Protein AF-A0A7S0TYE8-F1 (afdb_monomer)

Foldseek 3Di:
DDDPPPPPPDDPVVVPCPLVVLVPDDDADEAEAPQPRAVLVVLVPDDVVRHSAYEYEAYAHDDPDERERQAAHEYEYDANAEDEAAYEYPHQDPDEHEHERYEYYYDDDDDPPDDQERYEFEAGEYEYELYEQEARSAESYEYEHHYYYHYYNYHQYYHPVPPHYHYYYDDD

pLDDT: mean 79.16, std 18.43, range [36.62, 97.12]

Organism: Hemiselmis andersenii (NCBI:txid464988)

Nearest PDB structures (foldseek):
  4mr0-assembly1_A  TM=5.997E-01  e=2.514E-01  Streptococcus pneumoniae R6
  7vyv-assembly1_B  TM=3.656E-01  e=4.770E-01  Klebsiella phage GH-K3
  2iou-assembly1_H  TM=5.252E-01  e=4.993E+00  Bordetella bronchiseptica RB50
  5awg-assembly2_F  TM=2.051E-01  e=8.982E+00  Escherichia coli K-12

InterPro domains:
  IPR011050 Pectin lyase fold/virulence factor [SSF51126] (38-163)

Mean predicted aligned error: 10.01 Å

Sequence (172 aa):
VDENKAKQHQSPKQVMSALDDLLTSKEAQVIHVPFDMAIDQAVAAFNHNEYSYIRVKNGMYTWEGTLEVTKEIHIVGEDNAKLVGRWHFRDRGVRPSTIKNCQMFLLGHTTAKEFNRMVYVTSGELRLSDCALLSPNAYAVWTANKGVSVLAGCILAGNADGTRKAFGGAVV

Radius of gyration: 16.89 Å; Cα contacts (8 Å, |Δi|>4): 403; chains: 1; bounding box: 43×26×60 Å

Structure (mmCIF, N/CA/C/O backbone):
data_AF-A0A7S0TYE8-F1
#
_entry.id   AF-A0A7S0TYE8-F1
#
loop_
_atom_site.group_PDB
_atom_site.id
_atom_site.type_symbol
_atom_site.label_atom_id
_atom_site.label_alt_id
_atom_site.label_comp_id
_atom_site.label_asym_id
_atom_site.label_entity_id
_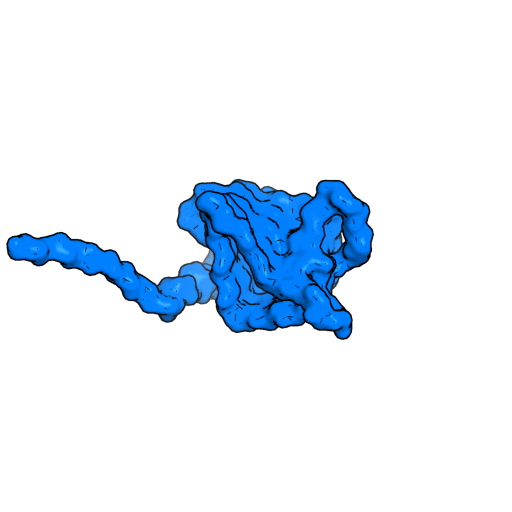atom_site.label_seq_id
_atom_site.pdbx_PDB_ins_code
_atom_site.Cartn_x
_atom_s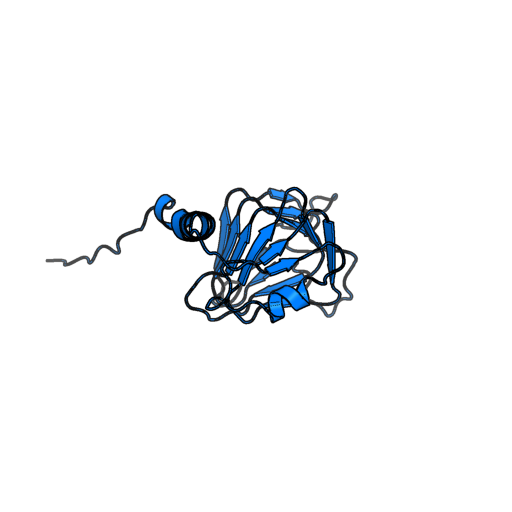ite.Cartn_y
_atom_site.Cartn_z
_atom_site.occupancy
_atom_site.B_iso_or_equiv
_atom_site.auth_seq_id
_atom_site.auth_comp_id
_atom_site.auth_asym_id
_atom_site.auth_atom_id
_atom_site.pdbx_PDB_model_num
ATOM 1 N N . VAL A 1 1 ? 20.245 -6.049 43.362 1.00 43.28 1 VAL A N 1
ATOM 2 C CA . VAL A 1 1 ? 19.017 -6.857 43.216 1.00 43.28 1 VAL A CA 1
ATOM 3 C C . VAL A 1 1 ? 18.190 -6.157 42.162 1.00 43.28 1 VAL A C 1
ATOM 5 O O . VAL A 1 1 ? 17.763 -5.034 42.390 1.00 43.28 1 VAL A O 1
ATOM 8 N N . ASP A 1 2 ? 18.172 -6.755 40.975 1.00 38.25 2 ASP A N 1
ATOM 9 C CA . ASP A 1 2 ? 17.657 -6.215 39.718 1.00 38.25 2 ASP A CA 1
ATOM 10 C C . ASP A 1 2 ? 16.130 -6.106 39.696 1.00 38.25 2 ASP A C 1
ATOM 12 O O . ASP A 1 2 ? 15.438 -7.098 39.912 1.00 38.25 2 ASP A O 1
ATOM 16 N N . GLU A 1 3 ? 15.603 -4.942 39.318 1.00 37.56 3 GLU A N 1
ATOM 17 C CA . GLU A 1 3 ? 14.219 -4.807 38.852 1.00 37.56 3 GLU A CA 1
ATOM 18 C C . GLU A 1 3 ? 14.210 -4.622 37.332 1.00 37.56 3 GLU A C 1
ATOM 20 O O . GLU A 1 3 ? 14.111 -3.524 36.781 1.00 37.56 3 GLU A O 1
ATOM 25 N N . ASN A 1 4 ? 14.323 -5.754 36.640 1.00 42.16 4 ASN A N 1
ATOM 26 C CA . ASN A 1 4 ? 14.038 -5.865 35.218 1.00 42.16 4 ASN A CA 1
ATOM 27 C C . ASN A 1 4 ? 12.537 -5.628 34.979 1.00 42.16 4 ASN A C 1
ATOM 29 O O . ASN A 1 4 ? 11.714 -6.531 35.133 1.00 42.16 4 ASN A O 1
ATOM 33 N N . LYS A 1 5 ? 12.175 -4.417 34.539 1.00 41.66 5 LYS A N 1
ATOM 34 C CA . LYS A 1 5 ? 10.894 -4.159 33.866 1.00 41.66 5 LYS A CA 1
ATOM 35 C C . LYS A 1 5 ? 10.880 -4.915 32.538 1.00 41.66 5 LYS A C 1
ATOM 37 O O . LYS A 1 5 ? 11.326 -4.409 31.509 1.00 41.66 5 LYS A O 1
ATOM 42 N N . ALA A 1 6 ? 10.358 -6.136 32.572 1.00 41.66 6 ALA A N 1
ATOM 43 C CA . ALA A 1 6 ? 10.015 -6.895 31.384 1.00 41.66 6 ALA A CA 1
ATOM 44 C C . ALA A 1 6 ? 9.016 -6.081 30.546 1.00 41.66 6 ALA A C 1
ATOM 46 O O . ALA A 1 6 ? 7.854 -5.907 30.917 1.00 41.66 6 ALA A O 1
ATOM 47 N N . LYS A 1 7 ? 9.485 -5.552 29.411 1.00 43.88 7 LYS A N 1
ATOM 48 C CA . LYS A 1 7 ? 8.620 -5.032 28.352 1.00 43.88 7 LYS A CA 1
ATOM 49 C C . LYS A 1 7 ? 7.724 -6.186 27.907 1.00 43.88 7 LYS A C 1
ATOM 51 O O . LYS A 1 7 ? 8.219 -7.147 27.324 1.00 43.88 7 LYS A O 1
ATOM 56 N N . GLN A 1 8 ? 6.432 -6.103 28.221 1.00 39.69 8 GLN A N 1
ATOM 57 C CA . GLN A 1 8 ? 5.421 -7.039 27.740 1.00 39.69 8 GLN A CA 1
ATOM 58 C C . GLN A 1 8 ? 5.504 -7.113 26.216 1.00 39.69 8 GLN A C 1
ATOM 60 O O . GLN A 1 8 ? 5.164 -6.170 25.503 1.00 39.69 8 GLN A O 1
ATOM 65 N N . HIS A 1 9 ? 6.003 -8.241 25.730 1.00 43.38 9 HIS A N 1
ATOM 66 C CA . HIS A 1 9 ? 5.998 -8.584 24.324 1.00 43.38 9 HIS A CA 1
ATOM 67 C C . HIS A 1 9 ? 4.561 -8.995 23.985 1.00 43.38 9 HIS A C 1
ATOM 69 O O . HIS A 1 9 ? 4.122 -10.089 24.339 1.00 43.38 9 HIS A O 1
ATOM 75 N N . GLN A 1 10 ? 3.791 -8.078 23.397 1.00 36.62 10 GLN A N 1
ATOM 76 C CA . GLN A 1 10 ? 2.452 -8.391 22.903 1.00 36.62 10 GLN A CA 1
ATOM 77 C C . GLN A 1 10 ? 2.567 -9.433 21.789 1.00 36.62 10 GLN A C 1
ATOM 79 O O . GLN A 1 10 ? 3.393 -9.311 20.883 1.00 36.62 10 GLN A O 1
ATOM 84 N N . SER A 1 11 ? 1.770 -10.495 21.888 1.00 38.66 11 SER A N 1
ATOM 85 C CA . SER A 1 11 ? 1.843 -11.612 20.945 1.00 38.66 11 SER A CA 1
ATOM 86 C C . SER A 1 11 ? 1.373 -11.182 19.545 1.00 38.66 11 SER A C 1
ATOM 88 O O . SER A 1 11 ? 0.480 -10.337 19.443 1.00 38.66 11 SER A O 1
ATOM 90 N N . PRO A 1 12 ? 1.862 -11.804 18.455 1.00 46.00 12 PRO A N 1
ATOM 91 C CA . PRO A 1 12 ? 1.422 -11.501 17.086 1.00 46.00 12 PRO A CA 1
ATOM 92 C C . PRO A 1 12 ? -0.101 -11.581 16.875 1.00 46.00 12 PRO A C 1
ATOM 94 O O . PRO A 1 12 ? -0.643 -10.896 16.014 1.00 46.00 12 PRO A O 1
ATOM 97 N N . LYS A 1 13 ? -0.816 -12.364 17.698 1.00 42.62 13 LYS A N 1
ATOM 98 C CA . LYS A 1 13 ? -2.285 -12.452 17.674 1.00 42.62 13 LYS A CA 1
ATOM 99 C C . LYS A 1 13 ? -2.980 -11.158 18.110 1.00 42.62 13 LYS A C 1
ATOM 101 O O . LYS A 1 13 ? -4.060 -10.869 17.616 1.00 42.62 13 LYS A O 1
ATOM 106 N N . GLN A 1 14 ? -2.368 -10.368 18.993 1.00 44.16 14 GLN A N 1
ATOM 107 C CA . GLN A 1 14 ? -2.929 -9.088 19.449 1.00 44.16 14 GLN A CA 1
ATOM 108 C C . GLN A 1 14 ? -2.749 -7.972 18.410 1.00 44.16 14 GLN A C 1
ATOM 110 O O . GLN A 1 14 ? -3.482 -6.992 18.421 1.00 44.16 14 GLN A O 1
ATOM 115 N N . VAL A 1 15 ? -1.816 -8.140 17.470 1.00 47.66 15 VAL A N 1
ATOM 116 C CA . VAL A 1 15 ? -1.533 -7.168 16.405 1.00 47.66 15 VAL A CA 1
ATOM 117 C C . VAL A 1 15 ? -2.583 -7.236 15.282 1.00 47.66 15 VAL A C 1
ATOM 119 O O . VAL A 1 15 ? -2.791 -6.241 14.590 1.00 47.66 15 VAL A O 1
ATOM 122 N N . MET A 1 16 ? -3.282 -8.370 15.132 1.00 48.75 16 MET A N 1
ATOM 123 C CA . MET A 1 16 ? -4.315 -8.575 14.106 1.00 48.75 16 MET A CA 1
ATOM 124 C C . MET A 1 16 ? -5.718 -8.069 14.490 1.00 48.75 16 MET A C 1
ATOM 126 O O . MET A 1 16 ? -6.552 -7.940 13.601 1.00 48.75 16 MET A O 1
ATOM 130 N N . SER A 1 17 ? -5.989 -7.718 15.757 1.00 57.50 17 SER A N 1
ATOM 131 C CA . SER A 1 17 ? -7.366 -7.381 16.170 1.00 57.50 17 SER A CA 1
ATOM 132 C C . SER A 1 17 ? -7.854 -6.035 15.627 1.00 57.50 17 SER A C 1
ATOM 134 O O . SER A 1 17 ? -8.995 -5.937 15.209 1.00 57.50 17 SER A O 1
ATOM 136 N N . ALA A 1 18 ? -6.993 -5.018 15.518 1.00 56.94 18 ALA A N 1
ATOM 137 C CA . ALA A 1 18 ? -7.446 -3.649 15.252 1.00 56.94 18 ALA A CA 1
ATOM 138 C C . ALA A 1 18 ? -8.206 -3.447 13.922 1.00 56.94 18 ALA A C 1
ATOM 140 O O . ALA A 1 18 ? -9.029 -2.542 13.839 1.00 56.94 18 ALA A O 1
ATOM 141 N N . LEU A 1 19 ? -7.948 -4.263 12.889 1.00 55.84 19 LEU A N 1
ATOM 142 C CA . LEU A 1 19 ? -8.646 -4.165 11.597 1.00 55.84 19 LEU A CA 1
ATOM 143 C C . LEU A 1 19 ? -9.854 -5.110 11.510 1.00 55.84 19 LEU A C 1
ATOM 145 O O . LEU A 1 19 ? -10.861 -4.753 10.905 1.00 55.84 19 LEU A O 1
ATOM 149 N N . ASP A 1 20 ? -9.782 -6.288 12.132 1.00 60.50 20 ASP A N 1
ATOM 150 C CA . ASP A 1 20 ? -10.925 -7.207 12.215 1.00 60.50 20 ASP A CA 1
ATOM 151 C C . ASP A 1 20 ? -12.017 -6.638 13.150 1.00 60.50 20 ASP A C 1
ATOM 153 O O . ASP A 1 20 ? -13.211 -6.743 12.860 1.00 60.50 20 ASP A O 1
ATOM 157 N N . ASP A 1 21 ? -11.614 -5.909 14.195 1.00 59.25 21 ASP A N 1
ATOM 158 C CA . ASP A 1 21 ? -12.494 -5.100 15.049 1.00 59.25 21 ASP A CA 1
ATOM 159 C C . ASP A 1 21 ? -13.122 -3.933 14.252 1.00 59.25 21 ASP A C 1
ATOM 161 O O . ASP A 1 21 ? -14.281 -3.569 14.458 1.00 59.25 21 ASP A O 1
ATOM 165 N N . LEU A 1 22 ? -12.394 -3.380 13.272 1.00 55.69 22 LEU A N 1
ATOM 166 C CA . LEU A 1 22 ? -12.872 -2.305 12.395 1.00 55.69 22 LEU A CA 1
ATOM 167 C C . LEU A 1 22 ? -13.948 -2.789 11.406 1.00 55.69 22 LEU A C 1
ATOM 169 O O . LEU A 1 22 ? -14.930 -2.090 11.155 1.00 55.69 22 LEU A O 1
ATOM 173 N N . LEU A 1 23 ? -13.769 -3.998 10.861 1.00 57.22 23 LEU A N 1
ATOM 174 C CA . LEU A 1 23 ? -14.677 -4.629 9.895 1.00 57.22 23 LEU A CA 1
ATOM 175 C C . LEU A 1 23 ? -15.972 -5.161 10.530 1.00 57.22 23 LEU A C 1
ATOM 177 O O . LEU A 1 23 ? -16.930 -5.443 9.810 1.00 57.22 23 LEU A O 1
ATOM 181 N N . THR A 1 24 ? -16.013 -5.306 11.857 1.00 55.19 24 THR A N 1
ATOM 182 C CA . THR A 1 24 ? -17.153 -5.868 12.601 1.00 55.19 24 THR A CA 1
ATOM 183 C C . THR A 1 24 ? -18.022 -4.815 13.299 1.00 55.19 24 THR A C 1
ATOM 185 O O . THR A 1 24 ? -19.100 -5.150 13.799 1.00 55.19 24 THR A O 1
ATOM 188 N N . SER A 1 25 ? -17.619 -3.538 13.296 1.00 52.94 25 SER A N 1
ATOM 189 C CA . SER A 1 25 ? -18.417 -2.452 13.877 1.00 52.94 25 SER A CA 1
ATOM 190 C C . SER A 1 25 ? -19.578 -2.036 12.956 1.00 52.94 25 SER A C 1
ATOM 192 O O . SER A 1 25 ? -19.429 -1.862 11.747 1.00 52.94 25 SER A O 1
ATOM 194 N N . LYS A 1 26 ? -20.778 -1.917 13.533 1.00 48.56 26 LYS A N 1
ATOM 195 C CA . LYS A 1 26 ? -22.062 -1.890 12.809 1.00 48.56 26 LYS A CA 1
ATOM 196 C C . LYS A 1 26 ? -22.446 -0.564 12.131 1.00 48.56 26 LYS A C 1
ATOM 198 O O . LYS A 1 26 ? -23.538 -0.496 11.585 1.00 48.56 26 LYS A O 1
ATOM 203 N N . GLU A 1 27 ? -21.571 0.439 12.097 1.00 54.75 27 GLU A N 1
ATOM 204 C CA . GLU A 1 27 ? -21.776 1.701 11.356 1.00 54.75 27 GLU A CA 1
ATOM 205 C C . GLU A 1 27 ? -20.448 2.247 10.802 1.00 54.75 27 GLU A C 1
ATOM 207 O O . GLU A 1 27 ? -20.141 3.432 10.905 1.00 54.75 27 GLU A O 1
ATOM 212 N N . ALA A 1 28 ? -19.612 1.380 10.230 1.00 62.16 28 ALA A N 1
ATOM 213 C CA . ALA A 1 28 ? -18.413 1.838 9.539 1.00 62.16 28 ALA A CA 1
ATOM 214 C C . ALA A 1 28 ? -18.813 2.697 8.326 1.00 62.16 28 ALA A C 1
ATOM 216 O O . ALA A 1 28 ? -19.357 2.169 7.352 1.00 62.16 28 ALA A O 1
ATOM 217 N N . GLN A 1 29 ? -18.549 4.009 8.355 1.00 86.00 29 GLN A N 1
ATOM 218 C CA . GLN A 1 29 ? -18.602 4.799 7.126 1.00 86.00 29 GLN A CA 1
ATOM 219 C C . GLN A 1 29 ? -17.425 4.377 6.248 1.00 86.00 29 GLN A C 1
ATOM 221 O O . GLN A 1 29 ? -16.274 4.311 6.692 1.00 86.00 29 GLN A O 1
ATOM 226 N N . VAL A 1 30 ? -17.725 4.064 4.993 1.00 89.81 30 VAL A N 1
ATOM 227 C CA . VAL A 1 30 ? -16.768 3.504 4.040 1.00 89.81 30 VAL A CA 1
ATOM 228 C C . VAL A 1 30 ? -16.701 4.406 2.819 1.00 89.81 30 VAL A C 1
ATOM 230 O O . VAL A 1 30 ? -17.729 4.720 2.220 1.00 89.81 30 VAL A O 1
ATOM 233 N N . ILE A 1 31 ? -15.487 4.778 2.409 1.00 89.88 31 ILE A N 1
ATOM 234 C CA . ILE A 1 31 ? -15.282 5.407 1.100 1.00 89.88 31 ILE A CA 1
ATOM 235 C C . ILE A 1 31 ? -15.271 4.292 0.061 1.00 89.88 31 ILE A C 1
ATOM 237 O O . ILE A 1 31 ? -14.351 3.475 0.029 1.00 89.88 31 ILE A O 1
ATOM 241 N N . HIS A 1 32 ? -16.295 4.239 -0.784 1.00 91.25 32 HIS A N 1
ATOM 242 C CA . HIS A 1 32 ? -16.343 3.297 -1.896 1.00 91.25 32 HIS A CA 1
ATOM 243 C C . HIS A 1 32 ? -15.587 3.868 -3.093 1.00 91.25 32 HIS A C 1
ATOM 245 O O . HIS A 1 32 ? -15.916 4.954 -3.558 1.00 91.25 32 HIS A O 1
ATOM 251 N N . VAL A 1 33 ? -14.613 3.118 -3.609 1.00 89.38 33 VAL A N 1
ATOM 252 C CA . VAL A 1 33 ? -13.860 3.487 -4.816 1.00 89.38 33 VAL A CA 1
ATOM 253 C C . VAL A 1 33 ? -14.373 2.646 -5.992 1.00 89.38 33 VAL A C 1
ATOM 255 O O . VAL A 1 33 ? -13.942 1.496 -6.154 1.00 89.38 33 VAL A O 1
ATOM 258 N N . PRO A 1 34 ? -15.340 3.152 -6.784 1.00 84.69 34 PRO A N 1
ATOM 259 C CA . PRO A 1 34 ? -15.780 2.494 -8.014 1.00 84.69 34 PRO A CA 1
ATOM 260 C C . PRO A 1 34 ? -14.667 2.516 -9.071 1.00 84.69 34 PRO A C 1
ATOM 262 O O . PRO A 1 34 ? -13.681 3.227 -8.916 1.00 84.69 34 PRO A O 1
ATOM 265 N N . PHE A 1 35 ? -14.793 1.708 -10.127 1.00 76.81 35 PHE A N 1
ATOM 266 C CA . PHE A 1 35 ? -13.719 1.494 -11.113 1.00 76.81 35 PHE A CA 1
ATOM 267 C C . PHE A 1 35 ? -13.276 2.769 -11.859 1.00 76.81 35 PHE A C 1
ATOM 269 O O . PHE A 1 35 ? -12.187 2.798 -12.423 1.00 76.81 35 PHE A O 1
ATOM 276 N N . ASP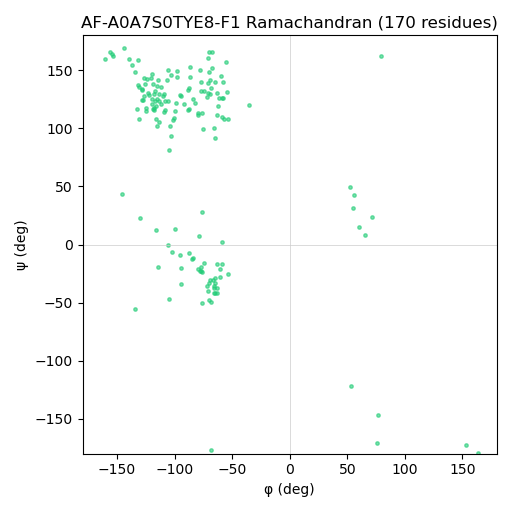 A 1 36 ? -14.130 3.788 -11.894 1.00 76.69 36 ASP A N 1
ATOM 277 C CA . ASP A 1 36 ? -13.944 5.075 -12.564 1.00 76.69 36 ASP A CA 1
ATOM 278 C C . ASP A 1 36 ? -13.412 6.175 -11.630 1.00 76.69 36 ASP A C 1
ATOM 280 O O . ASP A 1 36 ? -13.020 7.244 -12.099 1.00 76.69 36 ASP A O 1
ATOM 284 N N . MET A 1 37 ? -13.357 5.920 -10.319 1.00 80.69 37 MET A N 1
ATOM 285 C CA . MET A 1 37 ? -12.787 6.847 -9.348 1.00 80.69 37 MET A CA 1
ATOM 286 C C . MET A 1 37 ? -11.282 6.629 -9.200 1.00 80.69 37 MET A C 1
ATOM 288 O O . MET A 1 37 ? -10.796 5.508 -9.031 1.00 80.69 37 MET A O 1
ATOM 292 N N . ALA A 1 38 ? -10.538 7.731 -9.189 1.00 87.12 38 ALA A N 1
ATOM 293 C CA . ALA A 1 38 ? -9.110 7.703 -8.941 1.00 87.12 38 ALA A CA 1
ATOM 294 C C . ALA A 1 38 ? -8.817 7.459 -7.444 1.00 87.12 38 ALA A C 1
ATOM 296 O O . ALA A 1 38 ? -9.414 8.070 -6.553 1.00 87.12 38 ALA A O 1
ATOM 297 N N . ILE A 1 39 ? -7.904 6.526 -7.152 1.00 91.44 39 ILE A N 1
ATOM 298 C CA . ILE A 1 39 ? -7.585 6.110 -5.774 1.00 91.44 39 ILE A CA 1
ATOM 299 C C . ILE A 1 39 ? -6.956 7.239 -4.945 1.00 91.44 39 ILE A C 1
ATOM 301 O O . ILE A 1 39 ? -7.127 7.291 -3.728 1.00 91.44 39 ILE A O 1
ATOM 305 N N . ASP A 1 40 ? -6.258 8.163 -5.599 1.00 90.56 40 ASP A N 1
ATOM 306 C CA . ASP A 1 40 ? -5.636 9.333 -4.987 1.00 90.56 40 ASP A CA 1
ATOM 307 C C . ASP A 1 40 ? -6.674 10.278 -4.367 1.00 90.56 40 ASP A C 1
ATOM 309 O O . ASP A 1 40 ? -6.463 10.776 -3.261 1.00 90.56 40 ASP A O 1
ATOM 313 N N . GLN A 1 41 ? -7.834 10.444 -5.008 1.00 91.31 41 GLN A N 1
ATOM 314 C CA . GLN A 1 41 ? -8.961 11.204 -4.467 1.00 91.31 41 GLN A CA 1
ATOM 315 C C . GLN A 1 41 ? -9.534 10.544 -3.210 1.00 91.31 41 GLN A C 1
ATOM 317 O O . GLN A 1 41 ? -9.810 11.231 -2.228 1.00 91.31 41 GLN A O 1
ATOM 322 N N . ALA A 1 42 ? -9.670 9.215 -3.203 1.00 92.94 42 ALA A N 1
ATOM 323 C CA . ALA A 1 42 ? -10.155 8.482 -2.033 1.00 92.94 42 ALA A CA 1
ATOM 324 C C . ALA A 1 42 ? -9.174 8.582 -0.852 1.00 92.94 42 ALA A C 1
ATOM 326 O O . ALA A 1 42 ? -9.583 8.823 0.284 1.00 92.94 42 ALA A O 1
ATOM 327 N N . VAL A 1 43 ? -7.870 8.473 -1.125 1.00 94.50 43 VAL A N 1
ATOM 328 C CA . VAL A 1 43 ? -6.802 8.680 -0.134 1.00 94.50 43 VAL A CA 1
ATOM 329 C C . VAL A 1 43 ? -6.803 10.121 0.390 1.00 94.50 43 VAL A C 1
ATOM 33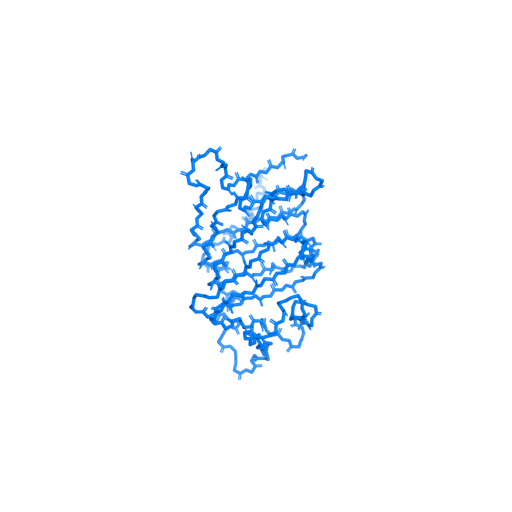1 O O . VAL A 1 43 ? -6.677 10.344 1.597 1.00 94.50 43 VAL A O 1
ATOM 334 N N . ALA A 1 44 ? -7.002 11.108 -0.485 1.00 92.44 44 ALA A N 1
ATOM 335 C CA . ALA A 1 44 ? -7.102 12.512 -0.099 1.00 92.44 44 ALA A CA 1
ATOM 336 C C . ALA A 1 44 ? -8.348 12.797 0.756 1.00 92.44 44 ALA A C 1
ATOM 338 O O . ALA A 1 44 ? -8.248 13.553 1.723 1.00 92.44 44 ALA A O 1
ATOM 339 N N . ALA A 1 45 ? -9.484 12.161 0.467 1.00 91.62 45 ALA A N 1
ATOM 340 C CA . ALA A 1 45 ? -10.733 12.330 1.209 1.00 91.62 45 ALA A CA 1
ATOM 341 C C . ALA A 1 45 ? -10.760 11.584 2.556 1.00 91.62 45 ALA A C 1
ATOM 343 O O . ALA A 1 45 ? -11.498 11.978 3.454 1.00 91.62 45 ALA A O 1
ATOM 344 N N . PHE A 1 46 ? -9.949 10.536 2.731 1.00 92.75 46 PHE A N 1
ATOM 345 C CA . PHE A 1 46 ? -9.993 9.712 3.938 1.00 92.75 46 PHE A CA 1
ATOM 346 C C . PHE A 1 46 ? -9.663 10.494 5.216 1.00 92.75 46 PHE A C 1
ATOM 348 O O . PHE A 1 46 ? -8.607 11.122 5.339 1.00 92.75 46 PHE A O 1
ATOM 355 N N . ASN A 1 47 ? -10.564 10.416 6.190 1.00 89.81 47 ASN A N 1
ATOM 356 C CA . ASN A 1 47 ? -10.413 10.953 7.534 1.00 89.81 47 ASN A CA 1
ATOM 357 C C . ASN A 1 47 ? -10.829 9.856 8.512 1.00 89.81 47 ASN A C 1
ATOM 359 O O . ASN A 1 47 ? -11.992 9.471 8.521 1.00 89.81 47 ASN A O 1
ATOM 363 N N . HIS A 1 48 ? -9.908 9.377 9.345 1.00 86.88 48 HIS A N 1
ATOM 364 C CA . HIS A 1 48 ? -10.175 8.274 10.273 1.00 86.88 48 HIS A CA 1
ATOM 365 C C . HIS A 1 48 ? -11.249 8.588 11.331 1.00 86.88 48 HIS A C 1
ATOM 367 O O . HIS A 1 48 ? -11.718 7.684 12.014 1.00 86.88 48 HIS A O 1
ATOM 373 N N . ASN A 1 49 ? -11.583 9.869 11.536 1.00 87.06 49 ASN A N 1
ATOM 374 C CA . ASN A 1 49 ? -12.656 10.270 12.448 1.00 87.06 49 ASN A CA 1
ATOM 375 C C . ASN A 1 49 ? -14.041 10.122 11.811 1.00 87.06 49 ASN A C 1
ATOM 377 O O . ASN A 1 49 ? -15.035 10.060 12.525 1.00 87.06 49 ASN A O 1
ATOM 381 N N . GLU A 1 50 ? -14.098 10.100 10.480 1.00 88.00 50 GLU A N 1
ATOM 382 C CA . GLU A 1 50 ? -15.336 9.993 9.708 1.00 88.00 50 GLU A CA 1
ATOM 383 C C . GLU A 1 50 ? -15.490 8.587 9.142 1.00 88.00 50 GLU A C 1
ATOM 385 O O . GLU A 1 50 ? -16.540 7.977 9.293 1.00 88.00 50 GLU A O 1
ATOM 390 N N . TYR A 1 51 ? -14.422 8.049 8.553 1.00 89.62 51 TYR A N 1
ATOM 391 C CA . TYR A 1 51 ? -14.420 6.787 7.831 1.00 89.62 51 TYR A CA 1
ATOM 392 C C . TYR A 1 51 ? -13.568 5.741 8.531 1.00 89.62 51 TYR A C 1
ATOM 394 O O . TYR A 1 51 ? -12.461 6.011 8.994 1.00 89.62 51 TYR A O 1
ATOM 402 N N . SER A 1 52 ? -14.052 4.505 8.512 1.00 90.12 52 SER A N 1
ATOM 403 C CA . SER A 1 52 ? -13.284 3.358 8.978 1.00 90.12 52 SER A CA 1
ATOM 404 C C . SER A 1 52 ? -12.239 2.958 7.938 1.00 90.12 52 SER A C 1
ATOM 406 O O . SER A 1 52 ? -11.064 2.822 8.255 1.00 90.12 52 SER A O 1
ATOM 408 N N . TYR A 1 53 ? -12.635 2.793 6.675 1.00 93.38 53 TYR A N 1
ATOM 409 C CA . TYR A 1 53 ? -11.709 2.389 5.617 1.00 93.38 53 TYR A CA 1
ATOM 410 C C . TYR A 1 53 ? -12.182 2.814 4.225 1.00 93.38 53 TYR A C 1
ATOM 412 O O . TYR A 1 53 ? -13.338 3.174 3.995 1.00 93.38 53 TYR A O 1
ATOM 420 N N . ILE A 1 54 ? -11.249 2.746 3.284 1.00 95.50 54 ILE A N 1
ATOM 421 C CA . ILE A 1 54 ? -11.456 2.872 1.849 1.00 95.50 54 ILE A CA 1
ATOM 422 C C . ILE A 1 54 ? -11.668 1.463 1.291 1.00 95.50 54 ILE A C 1
ATOM 424 O O . ILE A 1 54 ? -10.796 0.598 1.412 1.00 95.50 54 ILE A O 1
ATOM 428 N N . ARG A 1 55 ? -12.818 1.224 0.665 1.00 94.88 55 ARG A N 1
ATOM 429 C CA . ARG A 1 55 ? -13.149 -0.042 0.008 1.00 94.88 55 ARG A CA 1
ATOM 430 C C . ARG A 1 55 ? -12.923 0.074 -1.489 1.00 94.88 55 ARG A C 1
ATOM 432 O O . ARG A 1 55 ? -13.642 0.807 -2.169 1.00 94.88 55 ARG A O 1
ATOM 439 N N . VAL A 1 56 ? -11.961 -0.682 -2.000 1.00 95.19 56 VAL A N 1
ATOM 440 C CA . VAL A 1 56 ? -11.587 -0.671 -3.419 1.00 95.19 56 VAL A CA 1
ATOM 441 C C . VAL A 1 56 ? -12.248 -1.854 -4.114 1.00 95.19 56 VAL A C 1
ATOM 443 O O . VAL A 1 56 ? -12.056 -2.995 -3.705 1.00 95.19 56 VAL A O 1
ATOM 446 N N . LYS A 1 57 ? -13.062 -1.591 -5.139 1.00 93.12 57 LYS A N 1
ATOM 447 C CA . LYS A 1 57 ? -13.738 -2.642 -5.912 1.00 93.12 57 LYS A CA 1
ATOM 448 C C . LYS A 1 57 ? -12.744 -3.439 -6.769 1.00 93.12 57 LYS A C 1
ATOM 450 O O . LYS A 1 57 ? -11.603 -3.031 -6.968 1.00 93.12 57 LYS A O 1
ATOM 455 N N . ASN A 1 58 ? -13.177 -4.588 -7.290 1.00 92.12 58 ASN A N 1
ATOM 456 C CA . ASN A 1 58 ? -12.409 -5.313 -8.305 1.00 92.12 58 ASN A CA 1
ATOM 457 C C . ASN A 1 58 ? -12.206 -4.405 -9.529 1.00 92.12 58 ASN A C 1
ATOM 459 O O . ASN A 1 58 ? -13.169 -3.864 -10.074 1.00 92.12 58 ASN A O 1
ATOM 463 N N . GLY A 1 59 ? -10.954 -4.228 -9.940 1.00 91.62 59 GLY A N 1
ATOM 464 C CA . GLY A 1 59 ? -10.594 -3.304 -11.004 1.00 91.62 59 GLY A CA 1
ATOM 465 C C . GLY A 1 59 ? -9.106 -2.987 -11.015 1.00 91.62 59 GLY A C 1
ATOM 466 O O . GLY A 1 59 ? -8.336 -3.499 -10.201 1.00 91.62 59 GLY A O 1
ATOM 467 N N . MET A 1 60 ? -8.702 -2.141 -11.959 1.00 91.81 60 MET A N 1
ATOM 468 C CA . MET A 1 60 ? -7.340 -1.634 -12.064 1.00 91.81 60 MET A CA 1
ATOM 469 C C . MET A 1 60 ? -7.338 -0.124 -11.862 1.00 91.81 60 MET A C 1
ATOM 471 O O . MET A 1 60 ? -7.940 0.605 -12.639 1.00 91.81 60 MET A O 1
ATOM 475 N N . TYR A 1 61 ? -6.634 0.319 -10.826 1.00 93.25 61 TYR A N 1
ATOM 476 C CA . TYR A 1 61 ? -6.564 1.706 -10.391 1.00 93.25 61 TYR A CA 1
ATOM 477 C C . TYR A 1 61 ? -5.146 2.203 -10.617 1.00 93.25 61 TYR A C 1
ATOM 479 O O . TYR A 1 61 ? -4.226 1.813 -9.897 1.00 93.25 61 TYR A O 1
ATOM 487 N N . THR A 1 62 ? -4.968 3.024 -11.645 1.00 90.50 62 THR A N 1
ATOM 488 C CA . THR A 1 62 ? -3.666 3.545 -12.066 1.00 90.50 62 THR A CA 1
ATOM 489 C C . THR A 1 62 ? -3.535 5.013 -11.696 1.00 90.50 62 THR A C 1
ATOM 491 O O . THR A 1 62 ? -4.484 5.773 -11.878 1.00 90.50 62 THR A O 1
ATOM 494 N N . TRP A 1 63 ? -2.352 5.435 -11.265 1.00 89.62 63 TRP A N 1
ATOM 495 C CA . TRP A 1 63 ? -2.011 6.855 -11.145 1.00 89.62 63 TRP A CA 1
ATOM 496 C C . TRP A 1 63 ? -0.605 7.116 -11.675 1.00 89.62 63 TRP A C 1
ATOM 498 O O . TRP A 1 63 ? 0.258 6.234 -11.684 1.00 89.62 63 TRP A O 1
ATOM 508 N N . GLU A 1 64 ? -0.379 8.349 -12.115 1.00 84.62 64 GLU A N 1
ATOM 509 C CA . GLU A 1 64 ? 0.938 8.814 -12.533 1.00 84.62 64 GLU A CA 1
ATOM 510 C C . GLU A 1 64 ? 1.737 9.342 -11.335 1.00 84.62 64 GLU A C 1
ATOM 512 O O . GLU A 1 64 ? 1.187 9.812 -10.340 1.00 84.62 64 GLU A O 1
ATOM 517 N N . GLY A 1 65 ? 3.067 9.280 -11.419 1.00 85.50 65 GLY A N 1
ATOM 518 C CA . GLY A 1 65 ? 3.918 9.822 -10.361 1.00 85.50 65 GLY A CA 1
ATOM 519 C C . GLY A 1 65 ? 4.004 8.925 -9.118 1.00 85.50 65 GLY A C 1
ATOM 520 O O . GLY A 1 65 ? 4.054 7.694 -9.216 1.00 85.50 65 GLY A O 1
ATOM 521 N N . THR A 1 66 ? 4.129 9.558 -7.953 1.00 90.00 66 THR A N 1
ATOM 522 C CA . THR A 1 66 ? 4.173 8.906 -6.638 1.00 90.00 66 THR A CA 1
ATOM 523 C C . THR A 1 66 ? 3.012 9.418 -5.803 1.00 90.00 66 THR A C 1
ATOM 525 O O . THR A 1 66 ? 2.881 10.624 -5.616 1.00 90.00 66 THR A O 1
ATOM 528 N N . LEU A 1 67 ? 2.194 8.503 -5.284 1.00 93.25 67 LEU A N 1
ATOM 529 C CA . LEU A 1 67 ? 1.133 8.838 -4.351 1.00 93.25 67 LEU A CA 1
ATOM 530 C C . LEU A 1 67 ? 1.730 9.013 -2.956 1.00 93.25 67 LEU A C 1
ATOM 532 O O . LEU A 1 67 ? 2.235 8.066 -2.346 1.00 93.25 67 LEU A O 1
ATOM 536 N N . GLU A 1 68 ? 1.684 10.245 -2.471 1.00 93.44 68 GLU A N 1
ATOM 537 C CA . GLU A 1 68 ? 2.210 10.633 -1.170 1.00 93.44 68 GLU A CA 1
ATOM 538 C C . GLU A 1 68 ? 1.148 10.433 -0.087 1.00 93.44 68 GLU A C 1
ATOM 540 O O . GLU A 1 68 ? 0.110 11.091 -0.078 1.00 93.44 68 GLU A O 1
ATOM 545 N N . VAL A 1 69 ? 1.428 9.535 0.854 1.00 95.00 69 VAL A N 1
ATOM 546 C CA . VAL A 1 69 ? 0.567 9.241 2.000 1.00 95.00 69 VAL A CA 1
ATOM 547 C C . VAL A 1 69 ? 1.170 9.897 3.236 1.00 95.00 69 VAL A C 1
ATOM 549 O O . VAL A 1 69 ? 2.150 9.418 3.811 1.00 95.00 69 VAL A O 1
ATOM 552 N N . THR A 1 70 ? 0.596 11.033 3.624 1.00 93.44 70 THR A N 1
ATOM 553 C CA . THR A 1 70 ? 1.063 11.880 4.737 1.00 93.44 70 THR A CA 1
ATOM 554 C C . THR A 1 70 ? 0.190 11.783 5.987 1.00 93.44 70 THR A C 1
ATOM 556 O O . THR A 1 70 ? 0.477 12.441 6.986 1.00 93.44 70 THR A O 1
ATOM 559 N N . LYS A 1 71 ? -0.863 10.966 5.926 1.00 91.88 71 LYS A N 1
ATOM 560 C CA . LYS A 1 71 ? -1.812 10.688 7.002 1.00 91.88 71 LYS A CA 1
ATOM 561 C C . LYS A 1 71 ? -2.159 9.205 7.016 1.00 91.88 71 LYS A C 1
ATOM 563 O O . LYS A 1 71 ? -2.011 8.533 5.997 1.00 91.88 71 LYS A O 1
ATOM 568 N N . GLU A 1 72 ? -2.656 8.743 8.152 1.00 92.50 72 GLU A N 1
ATOM 569 C CA . GLU A 1 72 ? -3.160 7.385 8.328 1.00 92.50 72 GLU A CA 1
ATOM 570 C C . GLU A 1 72 ? -4.237 7.060 7.287 1.00 92.50 72 GLU A C 1
ATOM 572 O O . GLU A 1 72 ? -5.181 7.835 7.112 1.00 92.50 72 GLU A O 1
ATOM 577 N N . ILE A 1 73 ? -4.105 5.905 6.628 1.00 94.88 73 ILE A N 1
ATOM 578 C CA . ILE A 1 73 ? -5.118 5.353 5.723 1.00 94.88 73 ILE A CA 1
ATOM 579 C C . ILE A 1 73 ? -5.356 3.868 5.980 1.00 94.88 73 ILE A C 1
ATOM 581 O O . ILE A 1 73 ? -4.430 3.123 6.306 1.00 94.88 73 ILE A O 1
ATOM 585 N N . HIS A 1 74 ? -6.589 3.427 5.746 1.00 95.88 74 HIS A N 1
ATOM 586 C CA . HIS A 1 74 ? -6.959 2.015 5.758 1.00 95.88 74 HIS A CA 1
ATOM 587 C C . HIS A 1 74 ? -7.620 1.664 4.430 1.00 95.88 74 HIS A C 1
ATOM 589 O O . HIS A 1 74 ? -8.661 2.223 4.095 1.00 95.88 74 HIS A O 1
ATOM 595 N N . ILE A 1 75 ? -7.020 0.758 3.663 1.00 96.44 75 ILE A N 1
ATOM 596 C CA . ILE A 1 75 ? -7.530 0.299 2.369 1.00 96.44 75 ILE A CA 1
ATOM 597 C C . ILE A 1 75 ? -7.843 -1.192 2.454 1.00 96.44 75 ILE A C 1
ATOM 599 O O . ILE A 1 75 ? -7.005 -1.987 2.881 1.00 96.44 75 ILE A O 1
ATOM 603 N N . VAL A 1 76 ? -9.030 -1.573 1.989 1.00 96.50 76 VAL A N 1
ATOM 604 C CA . VAL A 1 76 ? -9.444 -2.968 1.828 1.00 96.50 76 VAL A CA 1
ATOM 605 C C . VAL A 1 76 ? -9.888 -3.184 0.387 1.00 96.50 76 VAL A C 1
ATOM 607 O O . VAL A 1 76 ? -10.878 -2.601 -0.064 1.00 96.50 76 VAL A O 1
ATOM 610 N N . GLY A 1 77 ? -9.143 -4.014 -0.336 1.00 95.12 77 GLY A N 1
ATOM 611 C CA . GLY A 1 77 ? -9.513 -4.468 -1.668 1.00 95.12 77 GLY A CA 1
ATOM 612 C C . GLY A 1 77 ? -10.590 -5.549 -1.622 1.00 95.12 77 GLY A C 1
ATOM 613 O O . GLY A 1 77 ? -10.576 -6.445 -0.775 1.00 95.12 77 GLY A O 1
ATOM 614 N N . GLU A 1 78 ? -11.533 -5.473 -2.552 1.00 90.75 78 GLU A N 1
ATOM 615 C CA . GLU A 1 78 ? -12.313 -6.630 -2.980 1.00 90.75 78 GLU A CA 1
ATOM 616 C C . GLU A 1 78 ? -11.476 -7.478 -3.932 1.00 90.75 78 GLU A C 1
ATOM 618 O O . GLU A 1 78 ? -10.627 -6.942 -4.646 1.00 90.75 78 GLU A O 1
ATOM 623 N N . ASP A 1 79 ? -11.723 -8.789 -3.937 1.00 79.25 79 ASP A N 1
ATOM 624 C CA . ASP A 1 79 ? -10.976 -9.781 -4.709 1.00 79.25 79 ASP A CA 1
ATOM 625 C C . ASP A 1 79 ? -10.527 -9.243 -6.075 1.00 79.25 79 ASP A C 1
ATOM 627 O O . ASP A 1 79 ? -11.346 -8.845 -6.907 1.00 79.25 79 ASP A O 1
ATOM 631 N N . ASN A 1 80 ? -9.204 -9.238 -6.289 1.00 85.94 80 ASN A N 1
ATOM 632 C CA . ASN A 1 80 ? -8.537 -8.756 -7.504 1.00 85.94 80 ASN A CA 1
ATOM 633 C C . ASN A 1 80 ? -8.540 -7.220 -7.718 1.00 85.94 80 ASN A C 1
ATOM 635 O O . ASN A 1 80 ? -8.333 -6.762 -8.841 1.00 85.94 80 ASN A O 1
ATOM 639 N N . ALA A 1 81 ? -8.685 -6.409 -6.665 1.00 94.81 81 ALA A N 1
ATOM 640 C CA . ALA A 1 81 ? -8.367 -4.976 -6.697 1.00 94.81 81 ALA A CA 1
ATOM 641 C C . ALA A 1 81 ? -6.869 -4.742 -6.979 1.00 94.81 81 ALA A C 1
ATOM 643 O O . ALA A 1 81 ? -6.002 -5.168 -6.207 1.00 94.81 81 ALA A O 1
ATOM 644 N N . LYS A 1 82 ? -6.553 -4.061 -8.088 1.00 94.25 82 LYS A N 1
ATOM 645 C CA . LYS A 1 82 ? -5.178 -3.792 -8.537 1.00 94.25 82 LYS A CA 1
ATOM 646 C C . LYS A 1 82 ? -4.831 -2.321 -8.358 1.00 94.25 82 LYS A C 1
ATOM 648 O O . LYS A 1 82 ? -5.407 -1.466 -9.022 1.00 94.25 82 LYS A O 1
ATOM 653 N N . LEU A 1 83 ? -3.860 -2.038 -7.502 1.00 94.62 83 LEU A N 1
ATOM 654 C CA . LEU A 1 83 ? -3.320 -0.708 -7.238 1.00 94.62 83 LEU A CA 1
ATOM 655 C C . LEU A 1 83 ? -2.011 -0.549 -8.010 1.00 94.62 83 LEU A C 1
ATOM 657 O O . LEU A 1 83 ? -1.003 -1.182 -7.690 1.00 94.62 83 LEU A O 1
ATOM 661 N N . VAL A 1 84 ? -2.034 0.267 -9.054 1.00 91.75 84 VAL A N 1
ATOM 662 C CA . VAL A 1 84 ? -0.966 0.337 -10.045 1.00 91.75 84 VAL A CA 1
ATOM 663 C C . VAL A 1 84 ? -0.296 1.703 -10.009 1.00 91.75 84 VAL A C 1
ATOM 665 O O . VAL A 1 84 ? -0.793 2.684 -10.558 1.00 91.75 84 VAL A O 1
ATOM 668 N N . GLY A 1 85 ? 0.872 1.749 -9.383 1.00 89.56 85 GLY A N 1
ATOM 669 C CA . GLY A 1 85 ? 1.648 2.969 -9.233 1.00 89.56 85 GLY A CA 1
ATOM 670 C C . GLY A 1 85 ? 2.540 2.926 -8.000 1.00 89.56 85 GLY A C 1
ATOM 671 O O . GLY A 1 85 ? 2.699 1.896 -7.340 1.00 89.56 85 GLY A O 1
ATOM 672 N N . ARG A 1 86 ? 3.162 4.065 -7.699 1.00 90.12 86 ARG A N 1
ATOM 673 C CA . ARG A 1 86 ? 4.096 4.188 -6.573 1.00 90.12 86 ARG A CA 1
ATOM 674 C C . ARG A 1 86 ? 3.424 4.783 -5.358 1.00 90.12 86 ARG A C 1
ATOM 676 O O . ARG A 1 86 ? 2.639 5.720 -5.484 1.00 90.12 86 ARG A O 1
ATOM 683 N N . TRP A 1 87 ? 3.835 4.292 -4.200 1.00 93.81 87 TRP A N 1
ATOM 684 C CA . TRP A 1 87 ? 3.405 4.751 -2.892 1.00 93.81 87 TRP A CA 1
ATOM 685 C C . TRP A 1 87 ? 4.590 5.269 -2.097 1.00 93.81 87 TRP A C 1
ATOM 687 O O . TRP A 1 87 ? 5.643 4.625 -2.040 1.00 93.81 87 TRP A O 1
ATOM 697 N N . HIS A 1 88 ? 4.386 6.384 -1.410 1.00 94.12 88 HIS A N 1
ATOM 698 C CA . HIS A 1 88 ? 5.332 6.888 -0.434 1.00 94.12 88 HIS A CA 1
ATOM 699 C C . HIS A 1 88 ? 4.622 7.229 0.870 1.00 94.12 88 HIS A C 1
ATOM 701 O O . HIS A 1 88 ? 3.903 8.216 0.973 1.00 94.12 88 HIS A O 1
ATOM 707 N N . PHE A 1 89 ? 4.852 6.401 1.880 1.00 95.06 89 PHE A N 1
ATOM 708 C CA . PHE A 1 89 ? 4.333 6.587 3.224 1.00 95.06 89 PHE A CA 1
ATOM 709 C C . PHE A 1 89 ? 5.309 7.432 4.039 1.00 95.06 89 PHE A C 1
ATOM 711 O O . PHE A 1 89 ? 6.457 7.043 4.293 1.00 95.06 89 PHE A O 1
ATOM 718 N N . ARG A 1 90 ? 4.828 8.612 4.430 1.00 93.00 90 ARG A N 1
ATOM 719 C CA . ARG A 1 90 ? 5.494 9.558 5.337 1.00 93.00 90 ARG A CA 1
ATOM 720 C C . ARG A 1 90 ? 4.564 10.010 6.454 1.00 93.00 90 ARG A C 1
ATOM 722 O O . ARG A 1 90 ? 4.747 11.084 7.030 1.00 93.00 90 ARG A O 1
ATOM 729 N N . ASP A 1 91 ? 3.550 9.203 6.726 1.00 83.19 91 ASP A N 1
ATOM 730 C CA . ASP A 1 91 ? 2.650 9.424 7.837 1.00 83.19 91 ASP A CA 1
ATOM 731 C C . ASP A 1 91 ? 3.452 9.454 9.149 1.00 83.19 91 ASP A C 1
ATOM 733 O O . ASP A 1 91 ? 4.435 8.728 9.335 1.00 83.19 91 ASP A O 1
ATOM 737 N N . ARG A 1 92 ? 3.084 10.373 10.035 1.00 80.81 92 ARG A N 1
ATOM 738 C CA . ARG A 1 92 ? 3.622 10.478 11.401 1.00 80.81 92 ARG A CA 1
ATOM 739 C C . ARG A 1 92 ? 2.533 10.230 12.442 1.00 80.81 92 ARG A C 1
ATOM 741 O O . ARG A 1 92 ? 2.732 10.543 13.614 1.00 80.81 92 ARG A O 1
ATOM 748 N N . GLY A 1 93 ? 1.390 9.715 11.996 1.00 76.62 93 GLY A N 1
ATOM 749 C CA . GLY A 1 93 ? 0.287 9.279 12.821 1.00 76.62 93 GLY A CA 1
ATOM 750 C C . GLY A 1 93 ? 0.720 8.253 13.861 1.00 76.62 93 GLY A C 1
ATOM 751 O O . GLY A 1 93 ? 1.746 7.582 13.747 1.00 76.62 93 GLY A O 1
ATOM 752 N N . VAL A 1 94 ? -0.084 8.167 14.918 1.00 79.25 94 VAL A N 1
ATOM 753 C CA . VAL A 1 94 ? 0.139 7.239 16.036 1.00 79.25 94 VAL A CA 1
ATOM 754 C C . VAL A 1 94 ? -0.256 5.810 15.653 1.00 79.25 94 VAL A C 1
ATOM 756 O O . VAL A 1 94 ? 0.234 4.851 16.246 1.00 79.25 94 VAL A O 1
ATOM 759 N N . ARG A 1 95 ? -1.145 5.663 14.667 1.00 86.44 95 ARG A N 1
ATOM 760 C CA . ARG A 1 95 ? -1.676 4.384 14.204 1.00 86.44 95 ARG A CA 1
ATOM 761 C C . ARG A 1 95 ? -1.064 3.985 12.858 1.00 86.44 95 ARG A C 1
ATOM 763 O O . ARG A 1 95 ? -0.702 4.858 12.070 1.00 86.44 95 ARG A O 1
ATOM 770 N N . PRO A 1 96 ? -0.932 2.676 12.594 1.00 90.94 96 PRO A N 1
ATOM 771 C CA . PRO A 1 96 ? -0.395 2.188 11.336 1.00 90.94 96 PRO A CA 1
ATOM 772 C C . PRO A 1 96 ? -1.378 2.412 10.186 1.00 90.94 96 PRO A C 1
ATOM 774 O O . PRO A 1 96 ? -2.562 2.100 10.307 1.00 90.94 96 PRO A O 1
ATOM 777 N N . SER A 1 97 ? -0.866 2.831 9.030 1.00 95.25 97 SER A N 1
ATOM 778 C CA . SER A 1 97 ? -1.620 2.700 7.782 1.00 95.25 97 SER A CA 1
ATOM 779 C C . SER A 1 97 ? -1.733 1.221 7.408 1.00 95.25 97 SER A C 1
ATOM 781 O O . SER A 1 97 ? -0.774 0.462 7.571 1.00 95.25 97 SER A O 1
ATOM 783 N N . THR A 1 98 ? -2.881 0.793 6.891 1.00 96.12 98 THR A N 1
ATOM 784 C CA . THR A 1 98 ? -3.127 -0.601 6.489 1.00 96.12 98 THR A CA 1
ATOM 785 C C . THR A 1 98 ? -3.591 -0.682 5.042 1.00 96.12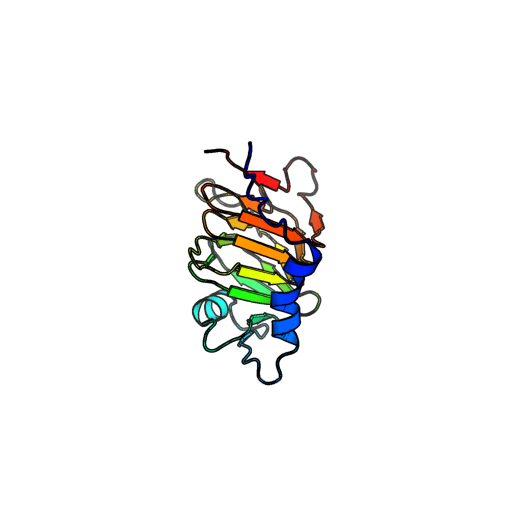 98 THR A C 1
ATOM 787 O O . THR A 1 98 ? -4.441 0.087 4.599 1.00 96.12 98 THR A O 1
ATOM 790 N N . ILE A 1 99 ? -3.066 -1.657 4.303 1.00 97.12 99 ILE A N 1
ATOM 791 C CA . ILE A 1 99 ? -3.609 -2.080 3.009 1.00 97.12 99 ILE A CA 1
ATOM 792 C C . ILE A 1 99 ? -3.807 -3.592 3.066 1.00 97.12 99 ILE A C 1
ATOM 794 O O . ILE A 1 99 ? -2.861 -4.330 3.354 1.00 97.12 99 ILE A O 1
ATOM 798 N N . LYS A 1 100 ? -5.034 -4.044 2.797 1.00 96.31 100 LYS A N 1
ATOM 799 C CA . LYS A 1 100 ? -5.422 -5.457 2.827 1.00 96.31 100 LYS A CA 1
ATOM 800 C C . LYS A 1 100 ? -6.025 -5.912 1.501 1.00 96.31 100 LYS A C 1
ATOM 802 O O . LYS A 1 100 ? -6.806 -5.172 0.908 1.00 96.31 100 LYS A O 1
ATOM 807 N N . ASN A 1 101 ? -5.721 -7.148 1.099 1.00 96.38 101 ASN A N 1
ATOM 808 C CA . ASN A 1 101 ? -6.342 -7.836 -0.043 1.00 96.38 101 ASN A CA 1
ATOM 809 C C . ASN A 1 101 ? -6.234 -7.067 -1.376 1.00 96.38 101 ASN A C 1
ATOM 811 O O . ASN A 1 101 ? -7.189 -6.975 -2.145 1.00 96.38 101 ASN A O 1
ATOM 815 N N . CYS A 1 102 ? -5.063 -6.485 -1.646 1.00 96.31 102 CYS A N 1
ATOM 816 C CA . CYS A 1 102 ? -4.786 -5.760 -2.886 1.00 96.31 102 CYS A CA 1
ATOM 817 C C . CYS A 1 102 ? -3.632 -6.404 -3.657 1.00 96.31 102 CYS A C 1
ATOM 819 O O . CYS A 1 102 ? -2.650 -6.872 -3.077 1.00 96.31 102 CYS A O 1
ATOM 821 N N . GLN A 1 103 ? -3.702 -6.349 -4.984 1.00 94.62 103 GLN A N 1
ATOM 822 C CA . GLN A 1 103 ? -2.545 -6.590 -5.841 1.00 94.62 103 GLN A CA 1
ATOM 823 C C . GLN A 1 103 ? -1.894 -5.248 -6.172 1.00 94.62 103 GLN A C 1
ATOM 825 O O . GLN A 1 103 ? -2.565 -4.323 -6.617 1.00 94.62 103 GLN A O 1
ATOM 830 N N . MET A 1 104 ? -0.594 -5.123 -5.957 1.00 93.62 104 MET A N 1
ATOM 831 C CA . MET A 1 104 ? 0.167 -3.903 -6.186 1.00 93.62 104 MET A CA 1
ATOM 832 C C . MET A 1 104 ? 1.151 -4.124 -7.329 1.00 93.62 104 MET A C 1
ATOM 834 O O . MET A 1 104 ? 1.900 -5.104 -7.321 1.00 93.62 104 MET A O 1
ATOM 838 N N . PHE A 1 105 ? 1.143 -3.205 -8.292 1.00 88.88 105 PHE A N 1
ATOM 839 C CA . PHE A 1 105 ? 1.987 -3.256 -9.483 1.00 88.88 105 PHE A CA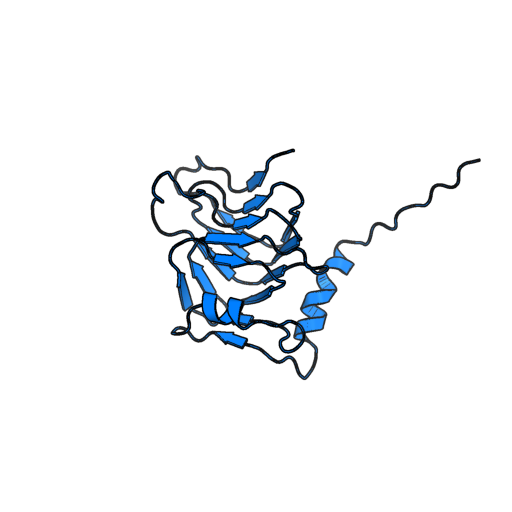 1
ATOM 840 C C . PHE A 1 105 ? 2.680 -1.921 -9.722 1.00 88.88 105 PHE A C 1
ATOM 842 O O . PHE A 1 105 ? 2.189 -0.861 -9.332 1.00 88.88 105 PHE A O 1
ATOM 849 N N . LEU A 1 106 ? 3.774 -1.974 -10.475 1.00 84.00 106 LEU A N 1
ATOM 850 C CA . LEU A 1 106 ? 4.421 -0.803 -11.043 1.00 84.00 106 LEU A CA 1
ATOM 851 C C . LEU A 1 106 ? 4.434 -0.927 -12.572 1.00 84.00 106 LEU A C 1
ATOM 853 O O . LEU A 1 106 ? 4.979 -1.892 -13.103 1.00 84.00 106 LEU A O 1
ATOM 857 N N . LEU A 1 107 ? 3.832 0.031 -13.285 1.00 73.56 107 LEU A N 1
ATOM 858 C CA . LEU A 1 107 ? 3.893 0.077 -14.749 1.00 73.56 107 LEU A CA 1
ATOM 859 C C . LEU A 1 107 ? 5.120 0.863 -15.224 1.00 73.56 107 LEU A C 1
ATOM 861 O O . LEU A 1 107 ? 5.352 1.989 -14.789 1.00 73.56 107 LEU A O 1
ATOM 865 N N . GLY A 1 108 ? 5.844 0.279 -16.182 1.00 64.69 108 GLY A N 1
ATOM 866 C CA . GLY A 1 108 ? 6.835 0.961 -17.019 1.00 64.69 108 GLY A CA 1
ATOM 867 C C . GLY A 1 108 ? 8.198 1.210 -16.373 1.00 64.69 108 GLY A C 1
ATOM 868 O O . GLY A 1 108 ? 8.355 1.174 -15.160 1.00 64.69 108 GLY A O 1
ATOM 869 N N . HIS A 1 109 ? 9.208 1.480 -17.204 1.00 53.81 109 HIS A N 1
ATOM 870 C CA . HIS A 1 109 ? 10.523 1.941 -16.762 1.00 53.81 109 HIS A CA 1
ATOM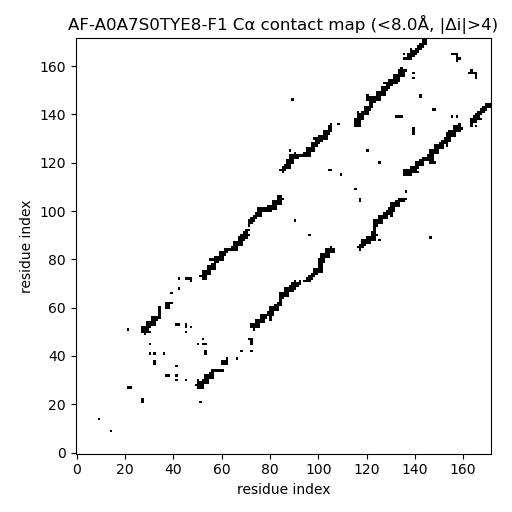 871 C C . HIS A 1 109 ? 10.444 3.423 -16.385 1.00 53.81 109 HIS A C 1
ATOM 873 O O . HIS A 1 109 ? 10.247 4.284 -17.238 1.00 53.81 109 HIS A O 1
ATOM 879 N N . THR A 1 110 ? 10.610 3.728 -15.103 1.00 52.72 110 THR A N 1
ATOM 880 C CA . THR A 1 110 ? 10.703 5.104 -14.618 1.00 52.72 110 THR A CA 1
ATOM 881 C C . THR A 1 110 ? 12.008 5.736 -15.096 1.00 52.72 110 THR A C 1
ATOM 883 O O . THR A 1 110 ? 13.078 5.123 -15.038 1.00 52.72 110 THR A O 1
ATOM 886 N N . THR A 1 111 ? 11.929 6.970 -15.595 1.00 49.72 111 THR A N 1
ATOM 887 C CA . THR A 1 111 ? 13.120 7.758 -15.926 1.00 49.72 111 THR A CA 1
ATOM 888 C C . THR A 1 111 ? 13.967 7.947 -14.660 1.00 49.72 111 THR A C 1
ATOM 890 O O . THR A 1 111 ? 13.443 8.041 -13.551 1.00 49.72 111 THR A O 1
ATOM 893 N N . ALA A 1 112 ? 15.294 7.967 -14.814 1.00 49.97 112 ALA A N 1
ATOM 894 C CA . ALA A 1 112 ? 16.297 7.783 -13.754 1.00 49.97 112 ALA A CA 1
ATOM 8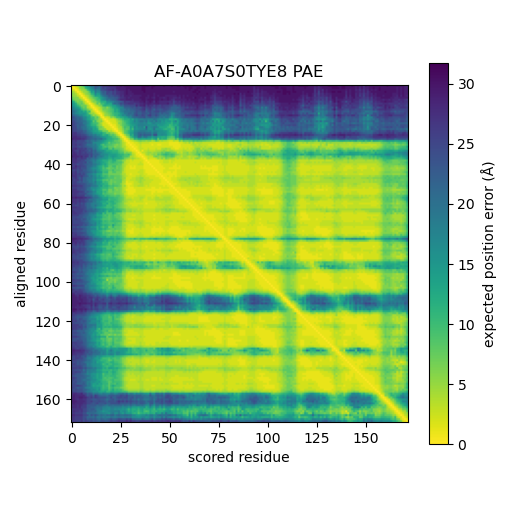95 C C . ALA A 1 112 ? 16.272 8.778 -12.565 1.00 49.97 112 ALA A C 1
ATOM 897 O O . ALA A 1 112 ? 17.134 8.696 -11.692 1.00 49.97 112 ALA A O 1
ATOM 898 N N . LYS A 1 113 ? 15.326 9.724 -12.519 1.00 48.94 113 LYS A N 1
ATOM 899 C CA . LYS A 1 113 ? 15.204 10.727 -11.449 1.00 48.94 113 LYS A CA 1
ATOM 900 C C . LYS A 1 113 ? 14.245 10.336 -10.328 1.00 48.94 113 LYS A C 1
ATOM 902 O O . LYS A 1 113 ? 14.353 10.896 -9.241 1.00 48.94 113 LYS A O 1
ATOM 907 N N . GLU A 1 114 ? 13.327 9.403 -10.556 1.00 55.44 114 GLU A N 1
ATOM 908 C CA . GLU A 1 114 ? 12.359 9.007 -9.534 1.00 55.44 114 GLU A CA 1
ATOM 909 C C . GLU A 1 114 ? 12.735 7.667 -8.891 1.00 55.44 114 GLU A C 1
ATOM 911 O O . GLU A 1 114 ? 13.297 6.778 -9.530 1.00 55.44 114 GLU A O 1
ATOM 916 N N . PHE A 1 115 ? 12.439 7.514 -7.598 1.00 62.97 115 PHE A N 1
ATOM 917 C CA . PHE A 1 115 ? 12.770 6.304 -6.849 1.00 62.97 115 PHE A CA 1
ATOM 918 C C . PHE A 1 115 ? 12.126 5.063 -7.491 1.00 62.97 115 PHE A C 1
ATOM 920 O O . PHE A 1 115 ? 10.909 4.989 -7.641 1.00 62.97 115 PHE A O 1
ATOM 927 N N . ASN A 1 116 ? 12.930 4.039 -7.794 1.00 72.88 116 ASN A N 1
ATOM 928 C CA . ASN A 1 116 ? 12.471 2.763 -8.374 1.00 72.88 116 ASN A CA 1
ATOM 929 C C . ASN A 1 116 ? 11.789 1.828 -7.341 1.00 72.88 116 ASN A C 1
ATOM 931 O O . ASN A 1 116 ? 11.865 0.602 -7.444 1.00 72.88 116 ASN A O 1
ATOM 935 N N . ARG A 1 117 ? 11.177 2.390 -6.295 1.00 83.00 117 ARG A N 1
ATOM 936 C CA . ARG A 1 117 ? 10.568 1.663 -5.169 1.00 83.00 117 ARG A CA 1
ATOM 937 C C . ARG A 1 117 ? 9.054 1.725 -5.335 1.00 83.00 117 ARG A C 1
ATOM 939 O O . ARG A 1 117 ? 8.515 2.822 -5.433 1.00 83.00 117 ARG A O 1
ATOM 946 N N . MET A 1 118 ? 8.386 0.573 -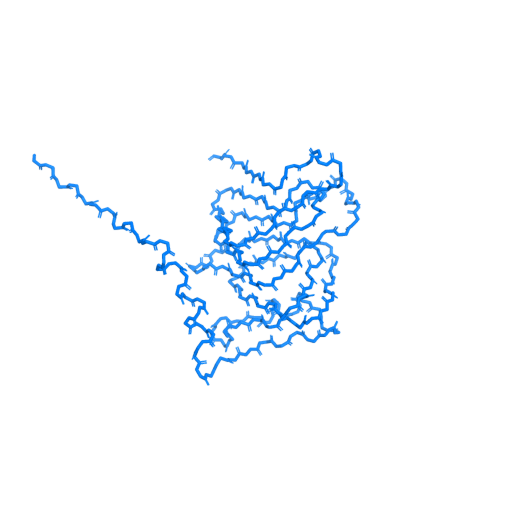5.382 1.00 88.56 118 MET A N 1
ATOM 947 C CA . MET A 1 118 ? 6.924 0.539 -5.515 1.00 88.56 118 MET A CA 1
ATOM 948 C C . MET A 1 118 ? 6.253 1.064 -4.244 1.00 88.56 118 MET A C 1
ATOM 950 O O . MET A 1 118 ? 5.422 1.961 -4.324 1.00 88.56 118 MET A O 1
ATOM 954 N N . VAL A 1 119 ? 6.662 0.560 -3.078 1.00 93.25 119 VAL A N 1
ATOM 955 C CA . VAL A 1 119 ? 6.248 1.071 -1.769 1.00 93.25 119 VAL A CA 1
ATOM 956 C C . VAL A 1 119 ? 7.476 1.585 -1.028 1.00 93.25 119 VAL A C 1
ATOM 958 O O . VAL A 1 119 ? 8.401 0.825 -0.736 1.00 93.25 119 VAL A O 1
ATOM 961 N N . TYR A 1 120 ? 7.501 2.881 -0.725 1.00 93.38 120 TYR A N 1
ATOM 962 C CA . TYR A 1 120 ? 8.560 3.518 0.053 1.00 93.38 120 TYR A CA 1
ATOM 963 C C . TYR A 1 120 ? 8.009 4.010 1.392 1.00 93.38 120 TYR A C 1
ATOM 965 O O . TYR A 1 120 ? 7.072 4.797 1.414 1.00 93.38 120 TYR A O 1
ATOM 973 N N . VAL A 1 121 ? 8.583 3.568 2.509 1.00 94.75 121 VAL A N 1
ATOM 974 C CA . VAL A 1 121 ? 8.150 3.961 3.860 1.00 94.75 121 VAL A CA 1
ATOM 975 C C . VAL A 1 121 ? 9.300 4.679 4.559 1.00 94.75 121 VAL A C 1
ATOM 977 O O . VAL A 1 121 ? 10.354 4.083 4.784 1.00 94.75 121 VAL A O 1
ATOM 980 N N . THR A 1 122 ? 9.123 5.963 4.881 1.00 94.06 122 THR A N 1
ATOM 981 C CA . THR A 1 122 ? 10.161 6.783 5.544 1.00 94.06 122 THR A CA 1
ATOM 982 C C . THR A 1 122 ? 9.802 7.232 6.956 1.00 94.06 122 THR A C 1
ATOM 984 O O . THR A 1 122 ? 10.689 7.586 7.736 1.00 94.06 122 THR A O 1
ATOM 987 N N . SER A 1 123 ? 8.524 7.208 7.319 1.00 93.06 123 SER A N 1
ATOM 988 C CA . SER A 1 123 ? 8.066 7.401 8.694 1.00 93.06 123 SER A CA 1
ATOM 989 C C . SER A 1 123 ? 6.733 6.700 8.914 1.00 93.06 123 SER A C 1
ATOM 991 O O . SER A 1 123 ? 6.043 6.376 7.948 1.00 93.06 123 SER A O 1
ATOM 993 N N . GLY A 1 124 ? 6.399 6.483 10.186 1.00 91.06 124 GLY A N 1
ATOM 994 C CA . GLY A 1 124 ? 5.182 5.780 10.572 1.00 91.06 124 GLY A CA 1
ATOM 995 C C . GLY A 1 124 ? 5.298 4.276 10.354 1.00 91.06 124 GLY A C 1
ATOM 996 O O . GLY A 1 124 ? 6.378 3.747 10.078 1.00 91.06 124 GLY A O 1
ATOM 997 N N . GLU A 1 125 ? 4.172 3.590 10.495 1.00 94.06 125 GLU A N 1
ATOM 998 C CA . GLU A 1 125 ? 4.069 2.149 10.291 1.00 94.06 125 GLU A CA 1
ATOM 999 C C . GLU A 1 125 ? 3.095 1.856 9.146 1.00 94.06 125 GLU A C 1
ATOM 1001 O O . GLU A 1 125 ? 1.973 2.362 9.128 1.00 94.06 125 GLU A O 1
ATOM 1006 N N . LEU A 1 126 ? 3.527 1.031 8.194 1.00 96.44 126 LEU A N 1
ATOM 1007 C CA . LEU A 1 126 ? 2.686 0.467 7.145 1.00 96.44 126 LEU A CA 1
ATOM 1008 C C . LEU A 1 126 ? 2.488 -1.027 7.396 1.00 96.44 126 LEU A C 1
ATOM 1010 O O . LEU A 1 126 ? 3.454 -1.777 7.540 1.00 96.44 126 LEU A O 1
ATOM 1014 N N . ARG A 1 127 ? 1.236 -1.473 7.363 1.00 96.69 127 ARG A N 1
ATOM 1015 C CA . ARG A 1 127 ? 0.851 -2.883 7.409 1.00 96.69 127 ARG A CA 1
ATOM 1016 C C . ARG A 1 127 ? 0.257 -3.309 6.078 1.00 96.69 127 ARG A C 1
ATOM 1018 O O . ARG A 1 127 ? -0.753 -2.762 5.640 1.00 96.69 127 ARG A O 1
ATOM 1025 N N . LEU A 1 128 ? 0.870 -4.307 5.460 1.00 96.75 128 LEU A N 1
ATOM 1026 C CA . LEU A 1 128 ? 0.337 -4.984 4.286 1.00 96.75 128 LEU A CA 1
ATOM 1027 C C . LEU A 1 128 ? -0.121 -6.378 4.710 1.00 96.75 128 LEU A C 1
ATOM 1029 O O . LEU A 1 128 ? 0.679 -7.149 5.247 1.00 96.75 128 LEU A O 1
ATOM 1033 N N . SER A 1 129 ? -1.391 -6.691 4.470 1.00 96.19 129 SER A N 1
ATOM 1034 C CA . SER A 1 129 ? -1.983 -7.984 4.824 1.00 96.19 129 SER A CA 1
ATOM 1035 C C . SER A 1 129 ? -2.645 -8.623 3.612 1.00 96.19 129 SER A C 1
ATOM 1037 O O . SER A 1 129 ? -3.462 -7.988 2.954 1.00 96.19 129 SER A O 1
ATOM 1039 N N . ASP A 1 130 ? -2.313 -9.876 3.313 1.00 95.88 130 ASP A N 1
ATOM 1040 C CA . ASP A 1 130 ? -2.920 -10.627 2.203 1.00 95.88 130 ASP A CA 1
ATOM 1041 C C . ASP A 1 130 ? -2.795 -9.898 0.848 1.00 95.88 130 ASP A C 1
ATOM 1043 O O . ASP A 1 130 ? -3.662 -9.979 -0.019 1.00 95.88 130 ASP A O 1
ATOM 1047 N N . CYS A 1 131 ? -1.716 -9.128 0.674 1.00 95.56 131 CYS A N 1
ATOM 1048 C CA . CYS A 1 131 ? -1.440 -8.369 -0.542 1.00 95.56 131 CYS A CA 1
ATOM 1049 C C . CYS A 1 131 ? -0.460 -9.114 -1.449 1.00 95.56 131 CYS A C 1
ATOM 1051 O O . CYS A 1 131 ? 0.457 -9.789 -0.983 1.00 95.56 131 CYS A O 1
ATOM 1053 N N . ALA A 1 132 ? -0.583 -8.925 -2.759 1.00 93.25 132 ALA A N 1
ATOM 1054 C CA . ALA A 1 132 ? 0.400 -9.408 -3.723 1.00 93.25 132 ALA A CA 1
ATOM 1055 C C . ALA A 1 132 ? 1.167 -8.222 -4.305 1.00 93.25 132 ALA A C 1
ATOM 1057 O O . ALA A 1 132 ? 0.586 -7.399 -5.001 1.00 93.25 132 ALA A O 1
ATOM 1058 N N . LEU A 1 133 ? 2.465 -8.118 -4.036 1.00 91.94 133 LEU A N 1
ATOM 1059 C CA . LEU A 1 133 ? 3.326 -7.080 -4.590 1.00 91.94 133 LEU A CA 1
ATOM 1060 C C . LEU A 1 133 ? 4.140 -7.682 -5.734 1.00 91.94 133 LEU A C 1
ATOM 1062 O O . LEU A 1 133 ? 5.043 -8.494 -5.503 1.00 91.94 133 LEU A O 1
ATOM 1066 N N . LEU A 1 134 ? 3.789 -7.307 -6.963 1.00 87.19 134 LEU A N 1
ATOM 1067 C CA . LEU A 1 134 ? 4.213 -8.001 -8.176 1.00 87.19 134 LEU A CA 1
ATOM 1068 C C . LEU A 1 134 ? 5.007 -7.072 -9.102 1.00 87.19 134 LEU A C 1
ATOM 1070 O O . LEU A 1 134 ? 4.697 -5.889 -9.248 1.00 87.19 134 LEU A O 1
ATOM 1074 N N . SER A 1 135 ? 6.027 -7.638 -9.753 1.00 75.44 135 SER A N 1
ATOM 1075 C CA . SER A 1 135 ? 6.835 -6.982 -10.792 1.00 75.44 135 SER A CA 1
ATOM 1076 C C . SER A 1 135 ? 7.424 -5.617 -10.386 1.00 75.44 135 SER A C 1
ATOM 1078 O O . SER A 1 135 ? 7.311 -4.648 -11.140 1.00 75.44 135 SER A O 1
ATOM 1080 N N . PRO A 1 136 ? 8.083 -5.484 -9.217 1.00 70.75 136 PRO A N 1
ATOM 1081 C CA . PRO A 1 136 ? 8.744 -4.236 -8.870 1.00 70.75 136 PRO A CA 1
ATOM 1082 C C . PRO A 1 136 ? 9.908 -3.945 -9.822 1.00 70.75 136 PRO A C 1
ATOM 1084 O O . PRO A 1 136 ? 10.729 -4.819 -10.114 1.00 70.75 136 PRO A O 1
ATOM 1087 N N . ASN A 1 137 ? 10.058 -2.678 -10.215 1.00 72.56 137 ASN A N 1
ATOM 1088 C CA . ASN A 1 137 ? 11.238 -2.255 -10.962 1.00 72.56 137 ASN A CA 1
ATOM 1089 C C . ASN A 1 137 ? 12.512 -2.351 -10.134 1.00 72.56 137 ASN A C 1
ATOM 1091 O O . ASN A 1 137 ? 13.529 -2.650 -10.716 1.00 72.56 137 ASN A O 1
ATOM 1095 N N . ALA A 1 138 ? 12.541 -2.096 -8.827 1.00 75.56 138 ALA A N 1
ATOM 1096 C CA . ALA A 1 138 ? 13.738 -2.381 -8.023 1.00 75.56 138 ALA A CA 1
ATOM 1097 C C . ALA A 1 138 ? 13.394 -3.088 -6.721 1.00 75.56 138 ALA A C 1
ATOM 1099 O O . ALA A 1 138 ? 13.907 -4.174 -6.488 1.00 75.56 138 ALA A O 1
ATOM 1100 N N . TYR A 1 139 ? 12.513 -2.487 -5.920 1.00 80.81 139 TYR A N 1
ATOM 1101 C CA . TYR A 1 139 ? 12.044 -3.047 -4.654 1.00 80.81 139 TYR A CA 1
ATOM 1102 C C . TYR A 1 139 ? 10.524 -2.969 -4.579 1.00 80.81 139 TYR A C 1
ATOM 1104 O O . TYR A 1 139 ? 9.946 -1.934 -4.931 1.00 80.81 139 TYR A O 1
ATOM 1112 N N . ALA A 1 140 ? 9.885 -4.042 -4.106 1.00 87.25 140 ALA A N 1
ATOM 1113 C CA . ALA A 1 140 ? 8.454 -4.029 -3.824 1.00 87.25 140 ALA A CA 1
ATOM 1114 C C . ALA A 1 140 ? 8.167 -3.156 -2.603 1.00 87.25 140 ALA A C 1
ATOM 1116 O O . ALA A 1 140 ? 7.337 -2.256 -2.680 1.00 87.25 140 ALA A O 1
ATOM 1117 N N . VAL A 1 141 ? 8.932 -3.361 -1.526 1.00 90.69 141 VAL A N 1
ATOM 1118 C CA . VAL A 1 141 ? 8.907 -2.516 -0.328 1.00 90.69 141 VAL A CA 1
ATOM 1119 C C . VAL A 1 141 ? 10.322 -2.078 0.025 1.00 90.69 141 VAL A C 1
ATOM 1121 O O . VAL A 1 141 ? 11.254 -2.887 0.052 1.00 90.69 141 VAL A O 1
ATOM 1124 N N . TRP A 1 142 ? 10.479 -0.793 0.320 1.00 91.62 142 TRP A N 1
ATOM 1125 C CA . TRP A 1 142 ? 11.695 -0.219 0.876 1.00 91.62 142 TRP A CA 1
ATOM 1126 C C . TRP A 1 142 ? 11.358 0.592 2.119 1.00 91.62 142 TRP A C 1
ATOM 1128 O O . TRP A 1 142 ? 10.572 1.537 2.050 1.00 91.62 142 TRP A O 1
ATOM 1138 N N . THR A 1 143 ? 12.003 0.271 3.236 1.00 92.12 143 THR A N 1
ATOM 1139 C CA . THR A 1 143 ? 11.833 1.006 4.498 1.00 92.12 143 THR A CA 1
ATOM 1140 C C . THR A 1 143 ? 13.115 1.761 4.845 1.00 92.12 143 THR A C 1
ATOM 1142 O O . THR A 1 143 ? 14.215 1.225 4.700 1.00 92.12 143 THR A O 1
ATOM 1145 N N . ALA A 1 144 ? 12.994 3.019 5.263 1.00 91.06 144 ALA A N 1
ATOM 1146 C CA . ALA A 1 144 ? 14.121 3.862 5.660 1.00 91.06 144 ALA A CA 1
ATOM 1147 C C . ALA A 1 144 ? 13.759 4.781 6.833 1.00 91.06 144 ALA A C 1
ATOM 1149 O O . ALA A 1 144 ? 12.586 4.962 7.162 1.00 91.06 144 ALA A O 1
ATOM 1150 N N . ASN A 1 145 ? 14.778 5.424 7.411 1.00 90.44 145 ASN A N 1
ATOM 1151 C CA . ASN A 1 145 ? 14.647 6.360 8.527 1.00 90.44 145 ASN A CA 1
ATOM 1152 C C . ASN A 1 145 ? 13.877 5.728 9.703 1.00 90.44 145 ASN A C 1
ATOM 1154 O O . ASN A 1 145 ? 14.292 4.704 10.231 1.00 90.44 145 ASN A O 1
ATOM 1158 N N . LYS A 1 146 ? 12.759 6.340 10.114 1.00 90.06 146 LYS A N 1
ATOM 1159 C CA . LYS A 1 146 ? 11.893 5.866 11.206 1.00 90.06 146 LYS A CA 1
ATOM 1160 C C . LYS A 1 146 ? 10.665 5.109 10.692 1.00 90.06 146 LYS A C 1
ATOM 1162 O O . LYS A 1 146 ? 9.705 4.944 11.437 1.00 90.06 146 LYS A O 1
ATOM 1167 N N . GLY A 1 147 ? 10.653 4.739 9.414 1.00 92.56 147 GLY A N 1
ATOM 1168 C CA . GLY A 1 147 ? 9.589 3.932 8.837 1.00 92.56 147 GLY A CA 1
ATOM 1169 C C . GLY A 1 147 ? 9.633 2.502 9.366 1.00 92.56 147 GLY A C 1
ATOM 1170 O O . GLY A 1 147 ? 10.707 1.960 9.630 1.00 92.56 147 GLY A O 1
ATOM 1171 N N . VAL A 1 148 ? 8.466 1.880 9.475 1.00 93.50 148 VAL A N 1
ATOM 1172 C CA . VAL A 1 148 ? 8.305 0.460 9.794 1.00 93.50 148 VAL A CA 1
ATOM 1173 C C . VAL A 1 148 ? 7.343 -0.149 8.782 1.00 93.50 148 VAL A C 1
ATOM 1175 O O . VAL A 1 148 ? 6.304 0.434 8.486 1.00 93.50 148 VAL A O 1
ATOM 1178 N N . SER A 1 149 ? 7.679 -1.326 8.253 1.00 93.44 149 SER A N 1
ATOM 1179 C CA . SER A 1 149 ? 6.782 -2.100 7.390 1.00 93.44 149 SER A CA 1
ATOM 1180 C C . SER A 1 149 ? 6.544 -3.478 7.993 1.00 93.44 149 SER A C 1
ATOM 1182 O O . SER A 1 149 ? 7.501 -4.193 8.291 1.00 93.44 149 SER A O 1
ATOM 1184 N N . VAL A 1 150 ? 5.280 -3.865 8.126 1.00 95.44 150 VAL A N 1
ATOM 1185 C CA . VAL A 1 150 ? 4.854 -5.202 8.551 1.00 95.44 150 VAL A CA 1
ATOM 1186 C C . VAL A 1 150 ? 4.116 -5.853 7.390 1.00 95.44 150 VAL A C 1
ATOM 1188 O O . VAL A 1 150 ? 3.169 -5.282 6.856 1.00 95.44 150 VAL A O 1
ATOM 1191 N N . LEU A 1 151 ? 4.564 -7.039 6.986 1.00 94.50 151 LEU A N 1
ATOM 1192 C CA . LEU A 1 151 ? 3.950 -7.813 5.913 1.00 94.50 151 LEU A CA 1
ATOM 1193 C C . LEU A 1 151 ? 3.436 -9.133 6.494 1.00 94.50 151 LEU A C 1
ATOM 1195 O O . LEU A 1 151 ? 4.215 -9.897 7.065 1.00 94.50 151 LEU A O 1
ATOM 1199 N N . ALA A 1 152 ? 2.145 -9.408 6.334 1.00 95.12 152 ALA A N 1
ATOM 1200 C CA . ALA A 1 152 ? 1.496 -10.641 6.775 1.00 95.12 152 ALA A CA 1
ATOM 1201 C C . ALA A 1 152 ? 0.706 -11.253 5.612 1.00 95.12 152 ALA A C 1
ATOM 1203 O O . ALA A 1 152 ? 0.021 -10.537 4.892 1.00 95.12 152 ALA A O 1
ATOM 1204 N N . GLY A 1 153 ? 0.841 -12.559 5.364 1.00 94.06 153 GLY A N 1
ATOM 1205 C CA . GLY A 1 153 ? 0.118 -13.227 4.266 1.00 94.06 153 GLY A CA 1
ATOM 1206 C C . GLY A 1 153 ? 0.418 -12.677 2.862 1.00 94.06 153 GLY A C 1
ATOM 1207 O O . GLY A 1 153 ? -0.329 -12.939 1.927 1.00 94.06 153 GLY A O 1
ATOM 1208 N N . CYS A 1 154 ? 1.485 -11.888 2.696 1.00 93.56 154 CYS A N 1
ATOM 1209 C CA . CYS A 1 154 ? 1.772 -11.216 1.434 1.00 93.56 154 CYS A CA 1
ATOM 1210 C C . CYS A 1 154 ? 2.575 -12.098 0.473 1.00 93.56 154 CYS A C 1
ATOM 1212 O O . CYS A 1 154 ? 3.506 -12.796 0.877 1.00 93.56 154 CYS A O 1
ATOM 1214 N N . ILE A 1 155 ? 2.278 -11.978 -0.820 1.00 91.62 155 ILE A N 1
ATOM 1215 C CA . ILE A 1 155 ? 3.088 -12.535 -1.907 1.00 91.62 155 ILE A CA 1
ATOM 1216 C C . ILE A 1 155 ? 4.030 -11.443 -2.407 1.00 91.62 155 ILE A C 1
ATOM 1218 O O . ILE A 1 155 ? 3.596 -10.344 -2.745 1.00 91.62 155 ILE A O 1
ATOM 1222 N N . LEU A 1 156 ? 5.320 -11.756 -2.489 1.00 88.19 156 LEU A N 1
ATOM 1223 C CA . LEU A 1 156 ? 6.338 -10.886 -3.069 1.00 88.19 156 LEU A CA 1
ATOM 1224 C C . LEU A 1 156 ? 6.920 -11.566 -4.309 1.00 88.19 156 LEU A C 1
ATOM 1226 O O . LEU A 1 156 ? 7.671 -12.531 -4.177 1.00 88.19 156 LEU A O 1
ATOM 1230 N N . ALA A 1 157 ? 6.595 -11.070 -5.503 1.00 80.06 157 ALA A N 1
ATOM 1231 C CA . ALA A 1 157 ? 7.120 -11.616 -6.754 1.00 80.06 157 ALA A CA 1
ATOM 1232 C C . ALA A 1 157 ? 7.932 -10.554 -7.504 1.00 80.06 157 ALA A C 1
ATOM 1234 O O . ALA A 1 157 ? 7.407 -9.514 -7.901 1.00 80.06 157 ALA A O 1
ATOM 1235 N N . GLY A 1 158 ? 9.229 -10.824 -7.669 1.00 68.19 158 GLY A N 1
ATOM 1236 C CA . GLY A 1 158 ? 10.159 -9.989 -8.431 1.00 68.19 158 GLY A CA 1
ATOM 1237 C C . GLY A 1 158 ? 9.876 -9.988 -9.937 1.00 68.19 158 GLY A C 1
ATOM 1238 O O . GLY A 1 158 ? 8.916 -10.592 -10.412 1.00 68.19 158 GLY A O 1
ATOM 1239 N N . ASN A 1 159 ? 10.723 -9.299 -10.701 1.00 64.62 159 ASN A N 1
ATOM 1240 C CA . ASN A 1 159 ? 10.625 -9.286 -12.160 1.00 64.62 159 ASN A CA 1
ATOM 1241 C C . ASN A 1 159 ? 11.043 -10.645 -12.766 1.00 64.62 159 ASN A C 1
ATOM 1243 O O . ASN A 1 159 ? 11.727 -11.429 -12.108 1.00 64.62 159 ASN A O 1
ATOM 1247 N N . ALA A 1 160 ? 10.630 -10.924 -14.008 1.00 50.84 160 ALA A N 1
ATOM 1248 C CA . ALA A 1 160 ? 10.768 -12.239 -14.657 1.00 50.84 160 ALA A CA 1
ATOM 1249 C C . ALA A 1 160 ? 12.216 -12.762 -14.785 1.00 50.84 160 ALA A C 1
ATOM 1251 O O . ALA A 1 160 ? 12.421 -13.953 -14.999 1.00 50.84 160 ALA A O 1
ATOM 1252 N N . ASP A 1 161 ? 13.218 -11.896 -14.638 1.00 54.22 161 ASP A N 1
ATOM 1253 C CA . ASP A 1 161 ? 14.638 -12.254 -14.670 1.00 54.22 161 ASP A CA 1
ATOM 1254 C C . ASP A 1 161 ? 15.201 -12.673 -13.296 1.00 54.22 161 ASP A C 1
ATOM 1256 O O . ASP A 1 161 ? 16.348 -13.108 -13.207 1.00 54.22 161 ASP A O 1
ATOM 1260 N N . GLY A 1 162 ? 14.424 -12.530 -12.215 1.00 51.22 162 GLY A N 1
ATOM 1261 C CA . GLY A 1 162 ? 14.838 -12.873 -10.853 1.00 51.22 162 GLY A CA 1
ATOM 1262 C C . GLY A 1 162 ? 15.987 -12.021 -10.297 1.00 51.22 162 GLY A C 1
ATOM 1263 O O . GLY A 1 162 ? 16.499 -12.324 -9.221 1.00 51.22 162 GLY A O 1
ATOM 1264 N N . THR A 1 163 ? 16.406 -10.953 -10.987 1.00 54.41 163 THR A N 1
ATOM 1265 C CA . THR A 1 163 ? 17.637 -10.217 -10.637 1.00 54.41 163 THR A CA 1
ATOM 1266 C C . THR A 1 163 ? 17.439 -9.165 -9.547 1.00 54.41 163 THR A C 1
ATOM 1268 O O . THR A 1 163 ? 18.413 -8.621 -9.019 1.00 54.41 163 THR A O 1
ATOM 1271 N N . ARG A 1 164 ? 16.188 -8.848 -9.190 1.00 61.16 164 ARG A N 1
ATOM 1272 C CA . ARG A 1 164 ? 15.860 -7.711 -8.318 1.00 61.16 164 ARG A CA 1
ATOM 1273 C C . ARG A 1 164 ? 15.245 -8.150 -6.995 1.00 61.16 164 ARG A C 1
ATOM 1275 O O . ARG A 1 164 ? 14.381 -9.020 -6.934 1.00 61.16 164 ARG A O 1
ATOM 1282 N N . LYS A 1 165 ? 15.710 -7.519 -5.916 1.00 61.91 165 LYS A N 1
ATOM 1283 C CA . LYS A 1 165 ? 15.316 -7.831 -4.539 1.00 61.91 165 LYS A CA 1
ATOM 1284 C C . LYS A 1 165 ? 13.886 -7.359 -4.279 1.00 61.91 165 LYS A C 1
ATOM 1286 O O . LYS A 1 165 ? 13.586 -6.184 -4.434 1.00 61.91 165 LYS A O 1
ATOM 1291 N N . ALA A 1 166 ? 13.019 -8.237 -3.785 1.00 68.31 166 ALA A N 1
ATOM 1292 C CA . ALA A 1 166 ? 11.660 -7.834 -3.425 1.00 68.31 166 ALA A CA 1
ATOM 1293 C C . ALA A 1 166 ? 11.610 -6.911 -2.188 1.00 68.31 166 ALA A C 1
ATOM 1295 O O . ALA A 1 166 ? 10.755 -6.031 -2.113 1.00 68.31 166 ALA A O 1
ATOM 1296 N N . PHE A 1 167 ? 12.551 -7.061 -1.252 1.00 71.25 167 PHE A N 1
ATOM 1297 C CA . PHE A 1 167 ? 12.621 -6.275 -0.018 1.00 71.25 167 PHE A CA 1
ATOM 1298 C C . PHE A 1 167 ? 14.002 -5.628 0.157 1.00 71.25 167 PHE A C 1
ATOM 1300 O O . PHE A 1 167 ? 15.028 -6.227 -0.183 1.00 71.25 167 PHE A O 1
ATOM 1307 N N . GLY A 1 168 ? 14.037 -4.404 0.684 1.00 74.94 168 GLY A N 1
ATOM 1308 C CA . GLY A 1 168 ? 15.271 -3.672 0.972 1.00 74.94 168 GLY A CA 1
ATOM 1309 C C . GLY A 1 168 ? 15.101 -2.645 2.091 1.00 74.94 168 GLY A C 1
ATOM 1310 O O . GLY A 1 168 ? 13.984 -2.272 2.450 1.00 74.94 168 GLY A O 1
ATOM 1311 N N . GLY A 1 169 ? 16.219 -2.174 2.638 1.00 73.69 169 GLY A N 1
ATOM 1312 C CA . GLY A 1 169 ? 16.225 -1.127 3.653 1.00 73.69 169 GLY A CA 1
ATOM 1313 C C . GLY A 1 169 ? 17.581 -0.441 3.770 1.00 73.69 169 GLY A C 1
ATOM 1314 O O . GLY A 1 169 ? 18.600 -0.989 3.347 1.00 73.69 169 GLY A O 1
ATOM 1315 N N . ALA A 1 170 ? 17.573 0.767 4.330 1.00 69.19 170 ALA A N 1
ATOM 1316 C CA . ALA A 1 170 ? 18.779 1.490 4.724 1.00 69.19 170 ALA A CA 1
ATOM 1317 C C . ALA A 1 170 ? 18.853 1.539 6.251 1.00 69.19 170 ALA A C 1
ATOM 1319 O O . ALA A 1 170 ? 17.894 1.964 6.893 1.00 69.19 170 ALA A O 1
ATOM 1320 N N . VAL A 1 171 ? 19.989 1.122 6.810 1.00 49.78 171 VAL A N 1
ATOM 1321 C CA . VAL A 1 171 ? 20.331 1.415 8.205 1.00 49.78 171 VAL A CA 1
ATOM 1322 C C . VAL A 1 171 ? 20.922 2.822 8.212 1.00 49.78 171 VAL A C 1
ATOM 1324 O O . VAL A 1 171 ? 21.872 3.075 7.469 1.00 49.78 171 VAL A O 1
ATOM 1327 N N . VAL A 1 172 ? 20.317 3.729 8.977 1.00 45.47 172 VAL A N 1
ATOM 1328 C CA . VAL A 1 172 ? 20.833 5.083 9.225 1.00 45.47 172 VAL A CA 1
ATOM 1329 C C . VAL A 1 172 ? 21.284 5.153 10.670 1.00 45.47 172 VAL A C 1
ATOM 1331 O O . VAL A 1 172 ? 20.483 4.725 11.530 1.00 45.47 172 VAL A O 1
#

Solvent-accessible surface area (backbone atoms only — not comparable to full-atom values): 9533 Å² total; per-residue (Å²): 136,86,84,79,80,75,76,82,76,78,52,78,74,68,71,57,43,72,59,59,58,53,75,68,47,94,76,60,38,64,48,73,38,53,77,87,50,59,64,66,58,54,62,70,67,58,43,77,91,70,27,65,34,35,38,33,44,58,38,71,43,71,58,82,76,67,49,76,35,66,55,58,48,40,38,39,34,34,81,70,10,30,45,33,35,28,38,35,35,53,14,76,47,95,57,62,23,36,41,30,35,32,35,36,34,47,80,78,88,75,63,96,86,58,81,57,38,32,31,33,29,47,26,30,39,41,36,37,34,49,23,36,37,38,41,30,84,39,18,36,37,33,37,27,82,67,23,43,77,47,79,43,79,52,47,75,41,45,36,98,81,67,82,43,50,45,67,53,71,57,93,126

Secondary structure (DSSP, 8-state):
-----------HHHHSHHHHHHHHSTT--EEEE-TTS-HHHHHHH--TTT-SEEEEPSEEEEEEEEEEE-S--EEEE-TTEEEEEEEEE----SS-EEEES-EEE--S---TTS--EEEEE-SSEEEEES-EEE--SSEEEEE-TT-EEEEES-EEE--TTS-S-SEEE---